Protein AF-A0A7X3I256-F1 (afdb_monomer_lite)

pLDDT: mean 89.3, std 14.02, range [34.69, 98.69]

Foldseek 3Di:
DPPCPPPPVVCPPPDPVVVVVVVVVVVVVVLLVVLLQLLQVLQVVPQEDPPDDDDPDHPVLADPVQSVVSSVVSCVLCVVCVVLLVQVCVQPHSNLSSNLLLCLQQVHPDHLCNPSDDNVSSVVSSVSSPVAFHWHWDADPVSGIHIDGD

Radius of gyration: 17.49 Å; chains: 1; bounding box: 36×52×36 Å

Secondary structure (DSSP, 8-state):
-------HHHHTTS-HHHHHHHHHHHHHHHHHHHHHHHHHHHHHHHSS-TTS------GGGB-HHHHHHHHHHHHHHHHHHHHHHHHHHHHH-HHHHHHHHHHHHTT-S-STTSSSS-HHHHHHHHHHHTTS--EEEEE-TTS-EEEEE-

Structure (mmCIF, N/CA/C/O backbone):
data_AF-A0A7X3I256-F1
#
_entry.id   AF-A0A7X3I256-F1
#
loop_
_atom_site.group_PDB
_atom_site.id
_atom_site.type_symbol
_atom_site.label_atom_id
_atom_site.label_alt_id
_atom_site.label_comp_id
_atom_site.label_asym_id
_atom_site.label_entity_id
_atom_site.label_seq_id
_atom_site.pdbx_PDB_ins_code
_atom_site.Cartn_x
_atom_site.Cartn_y
_atom_site.Cartn_z
_atom_site.occupancy
_atom_site.B_iso_or_equiv
_atom_site.auth_seq_id
_atom_site.auth_comp_id
_atom_site.auth_asym_id
_atom_site.auth_atom_id
_atom_site.pdbx_PDB_model_num
ATOM 1 N N . MET A 1 1 ? 6.240 17.164 -14.558 1.00 37.50 1 MET A N 1
ATOM 2 C CA . MET A 1 1 ? 5.029 17.899 -14.122 1.00 37.50 1 MET A CA 1
ATOM 3 C C . MET A 1 1 ? 5.393 18.795 -12.945 1.00 37.50 1 MET A C 1
ATOM 5 O O . MET A 1 1 ? 5.962 18.294 -11.990 1.00 37.50 1 MET A O 1
ATOM 9 N N . LYS A 1 2 ? 5.156 20.113 -13.011 1.00 34.69 2 LYS A N 1
ATOM 10 C CA . LYS A 1 2 ? 5.333 20.995 -11.843 1.00 34.69 2 LYS A CA 1
ATOM 11 C C . LYS A 1 2 ? 4.107 20.811 -10.953 1.00 34.69 2 LYS A C 1
ATOM 13 O O . LYS A 1 2 ? 3.018 21.193 -11.370 1.00 34.69 2 LYS A O 1
ATOM 18 N N . THR A 1 3 ? 4.260 20.210 -9.778 1.00 39.53 3 THR A N 1
ATOM 19 C CA . THR A 1 3 ? 3.217 20.232 -8.748 1.00 39.53 3 THR A CA 1
ATOM 20 C C . THR A 1 3 ? 2.897 21.693 -8.448 1.00 39.53 3 THR A C 1
ATOM 22 O O . THR A 1 3 ? 3.755 22.440 -7.976 1.00 39.53 3 THR A O 1
ATOM 25 N N . LEU A 1 4 ? 1.688 22.129 -8.796 1.00 39.94 4 LEU A N 1
ATOM 26 C CA . LEU A 1 4 ? 1.173 23.451 -8.455 1.00 39.94 4 LEU A CA 1
ATOM 27 C C . LEU A 1 4 ? 0.821 23.456 -6.966 1.00 39.94 4 LEU A C 1
ATOM 29 O O . LEU A 1 4 ? -0.344 23.446 -6.590 1.00 39.94 4 LEU A O 1
ATOM 33 N N . THR A 1 5 ? 1.826 23.445 -6.098 1.00 52.75 5 THR A N 1
ATOM 34 C CA . THR A 1 5 ? 1.622 23.781 -4.692 1.00 52.75 5 THR A CA 1
ATOM 35 C C . THR A 1 5 ? 1.464 25.293 -4.608 1.00 52.75 5 THR A C 1
ATOM 37 O O . THR A 1 5 ? 2.424 26.054 -4.724 1.00 52.75 5 THR A O 1
ATOM 40 N N . THR A 1 6 ? 0.218 25.750 -4.483 1.00 57.22 6 THR A N 1
ATOM 41 C CA . THR A 1 6 ? -0.102 27.164 -4.285 1.00 57.22 6 THR A CA 1
ATOM 42 C C . THR A 1 6 ? 0.544 27.636 -2.978 1.00 57.22 6 THR A C 1
ATOM 44 O O . THR A 1 6 ? 0.218 27.103 -1.917 1.00 57.22 6 THR A O 1
ATOM 47 N N . PRO A 1 7 ? 1.472 28.610 -3.001 1.00 57.38 7 PRO A N 1
ATOM 48 C CA . PRO A 1 7 ? 2.117 29.071 -1.780 1.00 57.38 7 PRO A CA 1
ATOM 49 C C . PRO A 1 7 ? 1.084 29.717 -0.850 1.00 57.38 7 PRO A C 1
ATOM 51 O O . PRO A 1 7 ? 0.208 30.459 -1.293 1.00 57.38 7 PRO A O 1
ATOM 54 N N . CYS A 1 8 ? 1.214 29.447 0.452 1.00 55.62 8 CYS A N 1
ATOM 55 C CA . CYS A 1 8 ? 0.255 29.810 1.505 1.00 55.62 8 CYS A CA 1
ATOM 56 C C . CYS A 1 8 ? -0.131 31.311 1.515 1.00 55.62 8 CYS A C 1
ATOM 58 O O . CYS A 1 8 ? -1.244 31.674 1.893 1.00 55.62 8 CYS A O 1
ATOM 60 N N . SER A 1 9 ? 0.737 32.195 1.003 1.00 59.41 9 SER A N 1
ATOM 61 C CA . SER A 1 9 ? 0.459 33.629 0.838 1.00 59.41 9 SER A CA 1
ATOM 62 C C . SER A 1 9 ? -0.671 33.938 -0.156 1.00 59.41 9 SER A C 1
ATOM 64 O O . SER A 1 9 ? -1.407 34.903 0.055 1.00 59.41 9 SER A O 1
ATOM 66 N N . MET A 1 10 ? -0.865 33.115 -1.193 1.00 61.38 10 MET A N 1
ATOM 67 C CA . MET A 1 10 ? -1.932 33.295 -2.189 1.00 61.38 10 MET A CA 1
ATOM 68 C C . MET A 1 10 ? -3.305 32.829 -1.689 1.00 61.38 10 MET A C 1
ATOM 70 O O . MET A 1 10 ? -4.326 33.260 -2.220 1.00 61.38 10 MET A O 1
ATOM 74 N N . LEU A 1 11 ? -3.344 31.986 -0.653 1.00 62.50 11 LEU A N 1
ATOM 75 C CA . LEU A 1 11 ? -4.593 31.463 -0.098 1.00 62.50 11 LEU A CA 1
ATOM 76 C C . LEU A 1 11 ? -5.308 32.494 0.781 1.00 62.50 11 LEU A C 1
ATOM 78 O O . LEU A 1 11 ? -6.522 32.416 0.931 1.00 62.50 11 LEU A O 1
ATOM 82 N N . SER A 1 12 ? -4.593 33.487 1.323 1.00 70.38 12 SER A N 1
ATOM 83 C CA . SER A 1 12 ? -5.132 34.493 2.257 1.00 70.38 12 SER A CA 1
ATOM 84 C C . SER A 1 12 ? -6.318 35.313 1.713 1.00 70.38 12 SER A C 1
ATOM 86 O O . SER A 1 12 ? -7.124 35.802 2.501 1.00 70.38 12 SER A O 1
ATOM 88 N N . GLY A 1 13 ? -6.457 35.425 0.384 1.00 79.38 13 GLY A N 1
ATOM 89 C CA . GLY A 1 13 ? -7.569 36.112 -0.288 1.00 79.38 13 GLY A CA 1
ATOM 90 C C . GLY A 1 13 ? -8.770 35.227 -0.644 1.00 79.38 13 GLY A C 1
ATOM 91 O O . GLY A 1 13 ? -9.755 35.733 -1.177 1.00 79.38 13 GLY A O 1
ATOM 92 N N . TRP A 1 14 ? -8.703 33.916 -0.402 1.00 79.31 14 TRP A N 1
ATOM 93 C CA . TRP A 1 14 ? -9.780 32.981 -0.732 1.00 79.31 14 TRP A CA 1
ATOM 94 C C . TRP A 1 14 ? -10.792 32.835 0.411 1.00 79.31 14 TRP A C 1
ATOM 96 O O . TRP A 1 14 ? -10.437 32.993 1.581 1.00 79.31 14 TRP A O 1
ATOM 106 N N . PRO A 1 15 ? -12.055 32.481 0.104 1.00 87.12 15 PRO A N 1
ATOM 107 C CA . PRO A 1 15 ? -13.023 32.094 1.121 1.00 87.12 15 PRO A CA 1
ATOM 108 C C . PRO A 1 15 ? -12.473 30.978 2.018 1.00 87.12 15 PRO A C 1
ATOM 110 O O . PRO A 1 15 ? -11.854 30.028 1.535 1.00 87.12 15 PRO A O 1
ATOM 113 N N . ARG A 1 16 ? -12.763 31.043 3.324 1.00 82.19 16 ARG A N 1
ATOM 114 C CA . ARG A 1 16 ? -12.303 30.047 4.310 1.00 82.19 16 ARG A CA 1
ATOM 115 C C . ARG A 1 16 ? -12.680 28.609 3.933 1.00 82.19 16 ARG A C 1
ATOM 117 O O . ARG A 1 16 ? -11.917 27.694 4.205 1.00 82.19 16 ARG A O 1
ATOM 124 N N . SER A 1 17 ? -13.823 28.406 3.277 1.00 78.31 17 SER A N 1
ATOM 125 C CA . SER A 1 17 ? -14.244 27.093 2.769 1.00 78.31 17 SER A CA 1
ATOM 126 C C . SER A 1 17 ? -13.280 26.518 1.727 1.00 78.31 17 SER A C 1
ATOM 128 O O . SER A 1 17 ? -12.991 25.328 1.769 1.00 78.31 17 SER A O 1
ATOM 130 N N . MET A 1 18 ? -12.733 27.352 0.838 1.00 76.06 18 MET A N 1
ATOM 131 C CA . MET A 1 18 ? -11.745 26.926 -0.157 1.00 76.06 18 MET A CA 1
ATOM 132 C C . MET A 1 18 ? -10.377 26.675 0.478 1.00 76.06 18 MET A C 1
ATOM 134 O O . MET A 1 18 ? -9.721 25.703 0.132 1.00 76.06 18 MET A O 1
ATOM 138 N N . GLN A 1 19 ? -9.967 27.495 1.451 1.00 78.50 19 GLN A N 1
ATOM 139 C CA . GLN A 1 19 ? -8.736 27.252 2.216 1.00 78.50 19 GLN A CA 1
ATOM 140 C C . GLN A 1 19 ? -8.799 25.909 2.963 1.00 78.50 19 GLN A C 1
ATOM 142 O O . GLN A 1 19 ? -7.859 25.117 2.910 1.00 78.50 19 GLN A O 1
ATOM 147 N N . LEU A 1 20 ? -9.928 25.624 3.621 1.00 75.69 20 LEU A N 1
ATOM 148 C CA . LEU A 1 20 ? -10.155 24.348 4.302 1.00 75.69 20 LEU A CA 1
ATOM 149 C C . LEU A 1 20 ? -10.148 23.172 3.320 1.00 75.69 20 LEU A C 1
ATOM 151 O O . LEU A 1 20 ? -9.515 22.165 3.617 1.00 75.69 20 LEU A O 1
ATOM 155 N N . ALA A 1 21 ? -10.774 23.317 2.147 1.00 75.50 21 ALA A N 1
ATOM 156 C CA . ALA A 1 21 ? -10.720 22.303 1.095 1.00 75.50 21 ALA A CA 1
ATOM 157 C C . ALA A 1 21 ? -9.275 22.036 0.644 1.00 75.50 21 ALA A C 1
ATOM 159 O O . ALA A 1 21 ? -8.846 20.890 0.680 1.00 75.50 21 ALA A O 1
ATOM 160 N N . THR A 1 22 ? -8.477 23.074 0.360 1.00 78.69 22 THR A N 1
ATOM 161 C CA . THR A 1 22 ? -7.062 22.897 -0.024 1.00 78.69 22 THR A CA 1
ATOM 162 C C . THR A 1 22 ? -6.215 22.259 1.079 1.00 78.69 22 THR A C 1
ATOM 164 O O . THR A 1 22 ? -5.321 21.469 0.795 1.00 78.69 22 THR A O 1
AT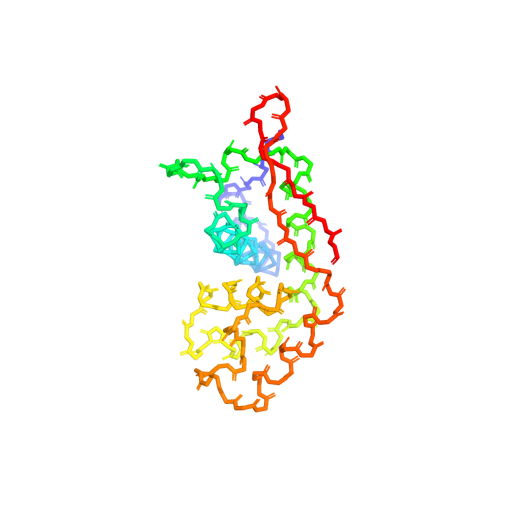OM 167 N N . SER A 1 23 ? -6.495 22.564 2.351 1.00 79.19 23 SER A N 1
ATOM 168 C CA . SER A 1 23 ? -5.793 21.947 3.481 1.00 79.19 23 SER A CA 1
ATOM 169 C C . SER A 1 23 ? -6.181 20.480 3.661 1.00 79.19 23 SER A C 1
ATOM 171 O O . SER A 1 23 ? -5.323 19.669 3.998 1.00 79.19 23 SER A O 1
ATOM 173 N N . ALA A 1 24 ? -7.454 20.138 3.451 1.00 81.00 24 ALA A N 1
ATOM 174 C CA . ALA A 1 24 ? -7.930 18.760 3.488 1.00 81.00 24 ALA A CA 1
ATOM 175 C C . ALA A 1 24 ? -7.365 17.952 2.311 1.00 81.00 24 ALA A C 1
ATOM 177 O O . ALA A 1 24 ? -6.897 16.836 2.507 1.00 81.00 24 ALA A O 1
ATOM 178 N N . GLU A 1 25 ? -7.329 18.540 1.113 1.00 85.06 25 GLU A N 1
ATOM 179 C CA . GLU A 1 25 ? -6.683 17.960 -0.068 1.00 85.06 25 GLU A CA 1
ATOM 180 C C . GLU A 1 25 ? -5.191 17.725 0.179 1.00 85.06 25 GLU A C 1
ATOM 182 O O . GLU A 1 25 ? -4.700 16.630 -0.080 1.00 85.06 25 GLU A O 1
ATOM 187 N N . ALA A 1 26 ? -4.474 18.702 0.743 1.00 84.44 26 ALA A N 1
ATOM 188 C CA . ALA A 1 26 ? -3.066 18.547 1.100 1.00 84.44 26 ALA A CA 1
ATOM 189 C C . ALA A 1 26 ? -2.857 17.447 2.153 1.00 84.44 26 ALA A C 1
ATOM 191 O O . ALA A 1 26 ? -1.955 16.628 2.005 1.00 84.44 26 ALA A O 1
ATOM 192 N N . GLY A 1 27 ? -3.708 17.389 3.183 1.00 88.06 27 GLY A N 1
ATOM 193 C CA . GLY A 1 27 ? -3.671 16.329 4.192 1.00 88.06 27 GLY A CA 1
ATOM 194 C C . GLY A 1 27 ? -3.897 14.940 3.591 1.00 88.06 27 GLY A C 1
ATOM 195 O O . GLY A 1 27 ? -3.143 14.014 3.882 1.00 88.06 27 GLY A O 1
ATOM 196 N N . LEU A 1 28 ? -4.873 14.812 2.689 1.00 87.00 28 LEU A N 1
ATOM 197 C CA . LEU A 1 28 ? -5.151 13.569 1.972 1.00 87.00 28 LEU A CA 1
ATOM 198 C C . LEU A 1 28 ? -3.993 13.173 1.048 1.00 87.00 28 LEU A C 1
ATOM 200 O O . LEU A 1 28 ? -3.638 12.000 0.994 1.00 87.00 28 LEU A O 1
ATOM 204 N N . MET A 1 29 ? -3.385 14.127 0.337 1.00 90.19 29 MET A N 1
ATOM 205 C CA . MET A 1 29 ? -2.223 13.843 -0.510 1.00 90.19 29 MET A CA 1
ATOM 206 C C . MET A 1 29 ? -1.030 13.356 0.316 1.00 90.19 29 MET A C 1
ATOM 208 O O . MET A 1 29 ? -0.381 12.398 -0.094 1.00 90.19 29 MET A O 1
ATOM 212 N N . THR A 1 30 ? -0.777 13.952 1.485 1.00 93.19 30 THR A N 1
ATOM 213 C CA . THR A 1 30 ? 0.268 13.481 2.407 1.00 93.19 30 THR A CA 1
ATOM 214 C C . THR A 1 30 ? -0.030 12.071 2.913 1.00 93.19 30 THR A C 1
ATOM 216 O O . THR A 1 30 ? 0.853 11.221 2.878 1.00 93.19 30 THR A O 1
ATOM 219 N N . LEU A 1 31 ? -1.272 11.789 3.324 1.00 94.06 31 LEU A N 1
ATOM 220 C CA . LEU A 1 31 ? -1.672 10.453 3.775 1.00 94.06 31 LEU A CA 1
ATOM 221 C C . LEU A 1 31 ? -1.477 9.401 2.678 1.00 94.06 31 LEU A C 1
ATOM 223 O O . LEU A 1 31 ? -0.922 8.338 2.936 1.00 94.06 31 LEU A O 1
ATOM 227 N N . ILE A 1 32 ? -1.901 9.704 1.449 1.00 95.75 32 ILE A N 1
ATOM 228 C CA . ILE A 1 32 ? -1.752 8.793 0.309 1.00 95.75 32 ILE A CA 1
ATOM 229 C C . ILE A 1 32 ? -0.272 8.563 -0.009 1.00 95.75 32 ILE A C 1
ATOM 231 O O . ILE A 1 32 ? 0.123 7.422 -0.229 1.00 95.75 32 ILE A O 1
ATOM 235 N N . ALA A 1 33 ? 0.550 9.616 -0.007 1.00 96.81 33 ALA A N 1
ATOM 236 C CA . ALA A 1 33 ? 1.981 9.500 -0.275 1.00 96.81 33 ALA A CA 1
ATOM 237 C C . ALA A 1 33 ? 2.698 8.632 0.772 1.00 96.81 33 ALA A C 1
ATOM 239 O O . ALA A 1 33 ? 3.481 7.758 0.406 1.00 96.81 33 ALA A O 1
ATOM 240 N N . GLU A 1 34 ? 2.396 8.819 2.059 1.00 98.00 34 GLU A N 1
ATOM 241 C CA . GLU A 1 34 ? 2.980 8.007 3.133 1.00 98.00 34 GLU A CA 1
ATOM 242 C C . GLU A 1 34 ? 2.506 6.551 3.075 1.00 98.00 34 GLU A C 1
ATOM 244 O O . GLU A 1 34 ? 3.315 5.635 3.225 1.00 98.00 34 GLU A O 1
ATOM 249 N N . PHE A 1 35 ? 1.223 6.318 2.784 1.00 98.50 35 PHE A N 1
ATOM 250 C CA . PHE A 1 35 ? 0.700 4.966 2.605 1.00 98.50 35 PHE A CA 1
ATOM 251 C C . PHE A 1 35 ? 1.394 4.250 1.438 1.00 98.50 35 PHE A C 1
ATOM 253 O O . PHE A 1 35 ? 1.855 3.124 1.603 1.00 98.50 35 PHE A O 1
ATOM 260 N N . ILE A 1 36 ? 1.536 4.914 0.282 1.00 98.44 36 ILE A N 1
ATOM 261 C CA . ILE A 1 36 ? 2.268 4.376 -0.877 1.00 98.44 36 ILE A CA 1
ATOM 262 C C . ILE A 1 36 ? 3.716 4.069 -0.496 1.00 98.44 36 ILE A C 1
ATOM 264 O O . ILE A 1 36 ? 4.208 2.990 -0.803 1.00 98.44 36 ILE A O 1
ATOM 268 N N . ARG A 1 37 ? 4.397 4.973 0.216 1.00 97.88 37 ARG A N 1
ATOM 269 C CA . ARG A 1 37 ? 5.792 4.775 0.631 1.00 97.88 37 ARG A CA 1
ATOM 270 C C . ARG A 1 37 ? 5.966 3.511 1.478 1.00 97.88 37 ARG A C 1
ATOM 272 O O . ARG A 1 37 ? 6.890 2.736 1.234 1.00 97.88 37 ARG A O 1
ATOM 279 N N . HIS A 1 38 ? 5.093 3.298 2.458 1.00 98.19 38 HIS A N 1
ATOM 280 C CA . HIS A 1 38 ? 5.138 2.118 3.322 1.00 98.19 38 HIS A CA 1
ATOM 281 C C . HIS A 1 38 ? 4.727 0.839 2.591 1.00 98.19 38 HIS A C 1
ATOM 283 O O . HIS A 1 38 ? 5.416 -0.173 2.698 1.00 98.19 38 HIS A O 1
ATOM 289 N N . TYR A 1 39 ? 3.678 0.895 1.771 1.00 98.50 39 TYR A N 1
ATOM 290 C CA . TYR A 1 39 ? 3.297 -0.215 0.902 1.00 98.50 39 TYR A CA 1
ATOM 291 C C . TYR A 1 39 ? 4.458 -0.644 -0.007 1.00 98.50 39 TYR A C 1
ATOM 293 O O . TYR A 1 39 ? 4.804 -1.822 -0.060 1.00 98.50 39 TYR A O 1
ATOM 301 N N . THR A 1 40 ? 5.103 0.312 -0.684 1.00 97.88 40 THR A N 1
ATOM 302 C CA . THR A 1 40 ? 6.245 0.054 -1.569 1.00 97.88 40 THR A CA 1
ATOM 303 C C . THR A 1 40 ? 7.422 -0.526 -0.796 1.00 97.88 40 THR A C 1
ATOM 305 O O . THR A 1 40 ? 8.075 -1.441 -1.286 1.00 97.88 40 THR A O 1
ATOM 308 N N . SER A 1 41 ? 7.673 -0.061 0.431 1.00 96.00 41 SER A N 1
ATOM 309 C CA . SER A 1 41 ? 8.695 -0.657 1.297 1.00 96.00 41 SER A CA 1
ATOM 310 C C . SER A 1 41 ? 8.413 -2.134 1.581 1.00 96.00 41 SER A C 1
ATOM 312 O O . SER A 1 41 ? 9.336 -2.944 1.524 1.00 96.00 41 SER A O 1
ATOM 314 N N . ALA A 1 42 ? 7.161 -2.501 1.868 1.00 96.38 42 ALA A N 1
ATOM 315 C CA . ALA A 1 42 ? 6.776 -3.893 2.091 1.00 96.38 42 ALA A CA 1
ATOM 316 C C . ALA A 1 42 ? 6.894 -4.725 0.804 1.00 96.38 42 ALA A C 1
ATOM 318 O O . ALA A 1 42 ? 7.501 -5.793 0.825 1.00 96.38 42 ALA A O 1
ATOM 319 N N . LEU A 1 43 ? 6.405 -4.205 -0.326 1.00 96.25 43 LEU A N 1
ATOM 320 C CA . LEU A 1 43 ? 6.534 -4.831 -1.643 1.00 96.25 43 LEU A CA 1
ATOM 321 C C . LEU A 1 43 ? 7.995 -5.118 -1.995 1.00 96.25 43 LEU A C 1
ATOM 323 O O . LEU A 1 43 ? 8.338 -6.238 -2.359 1.00 96.25 43 LEU A O 1
ATOM 327 N N . LEU A 1 44 ? 8.864 -4.117 -1.866 1.00 94.25 44 LEU A N 1
ATOM 328 C CA . LEU A 1 44 ? 10.280 -4.277 -2.159 1.00 94.25 44 LEU A CA 1
ATOM 329 C C . LEU A 1 44 ? 10.950 -5.205 -1.157 1.00 94.25 44 LEU A C 1
ATOM 331 O O . LEU A 1 44 ? 11.926 -5.838 -1.511 1.00 94.25 44 LEU A O 1
ATOM 335 N N . TYR A 1 45 ? 10.484 -5.326 0.083 1.00 92.56 45 TYR A N 1
ATOM 336 C CA . TYR A 1 45 ? 11.086 -6.260 1.033 1.00 92.56 45 TYR A CA 1
ATOM 337 C C . TYR A 1 45 ? 10.654 -7.714 0.788 1.00 92.56 45 TYR A C 1
ATOM 339 O O . TYR A 1 45 ? 11.498 -8.603 0.767 1.00 92.56 45 TYR A O 1
ATOM 347 N N . PHE A 1 46 ? 9.361 -7.952 0.577 1.00 92.56 46 PHE A N 1
ATOM 348 C CA . PHE A 1 46 ? 8.761 -9.291 0.585 1.00 92.56 46 PHE A CA 1
ATOM 349 C C . PHE A 1 46 ? 8.392 -9.840 -0.798 1.00 92.56 46 PHE A C 1
ATOM 351 O O . PHE A 1 46 ? 8.160 -11.037 -0.926 1.00 92.56 46 PHE A O 1
ATOM 358 N N . GLY A 1 47 ? 8.262 -8.985 -1.813 1.00 91.44 47 GLY A N 1
ATOM 359 C CA . GLY A 1 47 ? 7.729 -9.343 -3.132 1.00 91.44 47 GLY A CA 1
ATOM 360 C C . GLY A 1 47 ? 8.771 -9.750 -4.166 1.00 91.44 47 GLY A C 1
ATOM 361 O O . GLY A 1 47 ? 8.411 -9.919 -5.328 1.00 91.44 47 GLY A O 1
ATOM 362 N N . ARG A 1 48 ? 10.042 -9.854 -3.774 1.00 85.69 48 ARG A N 1
ATOM 363 C CA . ARG A 1 48 ? 11.147 -10.283 -4.640 1.00 85.69 48 ARG A CA 1
ATOM 364 C C . ARG A 1 48 ? 11.218 -11.803 -4.739 1.00 85.69 48 ARG A C 1
ATOM 366 O O . ARG A 1 48 ? 10.722 -12.502 -3.855 1.00 85.69 48 ARG A O 1
ATOM 373 N N . ASP A 1 49 ? 11.897 -12.298 -5.771 1.00 75.75 49 ASP A N 1
ATOM 374 C CA . ASP A 1 49 ? 12.432 -13.655 -5.704 1.00 75.75 49 ASP A CA 1
ATOM 375 C C . ASP A 1 49 ? 13.643 -13.719 -4.752 1.00 75.75 49 ASP A C 1
ATOM 377 O O . ASP A 1 49 ? 14.244 -12.702 -4.400 1.00 75.75 49 ASP A O 1
ATOM 381 N N . GLU A 1 50 ? 13.962 -14.921 -4.275 1.00 67.69 50 GLU A N 1
ATOM 382 C CA . GLU A 1 50 ? 15.067 -15.148 -3.335 1.00 67.69 50 GLU A CA 1
ATOM 383 C C . GLU A 1 50 ? 16.455 -15.172 -4.013 1.00 67.69 50 GLU A C 1
ATOM 385 O O . GLU A 1 50 ? 17.466 -15.274 -3.317 1.00 67.69 50 GLU A O 1
ATOM 390 N N . GLU A 1 51 ? 16.524 -15.116 -5.348 1.00 65.88 51 GLU A N 1
ATOM 391 C CA . GLU A 1 51 ? 17.764 -15.205 -6.131 1.00 65.88 51 GLU A CA 1
ATOM 392 C C . GLU A 1 51 ? 18.429 -13.834 -6.358 1.00 65.88 51 GLU A C 1
ATOM 394 O O . GLU A 1 51 ? 19.624 -13.777 -6.665 1.00 65.88 51 GLU A O 1
ATOM 399 N N . ASP A 1 52 ? 17.706 -12.732 -6.141 1.00 62.56 52 ASP A N 1
ATOM 400 C CA . ASP A 1 52 ? 18.269 -11.382 -6.130 1.00 62.56 52 ASP A CA 1
ATOM 401 C C . ASP A 1 52 ? 19.218 -11.177 -4.922 1.00 62.56 52 ASP A C 1
ATOM 403 O O . ASP A 1 52 ? 18.817 -11.231 -3.755 1.00 62.56 52 ASP A O 1
ATOM 407 N N . GLU A 1 53 ? 20.501 -10.888 -5.194 1.00 58.44 53 GLU A N 1
ATOM 408 C CA . GLU A 1 53 ? 21.479 -10.461 -4.177 1.00 58.44 53 GLU A CA 1
ATOM 409 C C . GLU A 1 53 ? 20.940 -9.290 -3.324 1.00 58.44 53 GLU A C 1
ATOM 411 O O . GLU A 1 53 ? 20.103 -8.515 -3.801 1.00 58.44 53 GLU A O 1
ATOM 416 N N . PRO A 1 54 ? 21.419 -9.099 -2.072 1.00 61.06 54 PRO A N 1
ATOM 417 C CA . PRO A 1 54 ? 20.883 -8.088 -1.164 1.00 61.06 54 PRO A CA 1
ATOM 418 C C . PRO A 1 54 ? 21.253 -6.668 -1.618 1.00 61.06 54 PRO A C 1
ATOM 420 O O . PRO A 1 54 ? 22.159 -6.030 -1.085 1.00 61.06 54 PRO A O 1
ATOM 423 N N . ALA A 1 55 ? 20.521 -6.158 -2.603 1.00 68.19 55 ALA A N 1
ATOM 424 C CA . ALA A 1 55 ? 20.461 -4.750 -2.930 1.00 68.19 55 ALA A CA 1
ATOM 425 C C . ALA A 1 55 ? 19.480 -4.058 -1.971 1.00 68.19 55 ALA A C 1
ATOM 427 O O . ALA A 1 55 ? 18.350 -4.521 -1.754 1.00 68.19 55 ALA A O 1
ATOM 428 N N . GLU A 1 56 ? 19.912 -2.931 -1.405 1.00 81.25 56 GLU A N 1
ATOM 429 C CA . GLU A 1 56 ? 19.018 -1.975 -0.754 1.00 81.25 56 GLU A CA 1
ATOM 430 C C . GLU A 1 56 ? 18.175 -1.290 -1.839 1.00 81.25 56 GLU A C 1
ATOM 432 O O . GLU A 1 56 ? 18.582 -0.288 -2.420 1.00 81.25 56 GLU A O 1
ATOM 437 N N . LEU A 1 57 ? 17.020 -1.882 -2.150 1.00 87.88 57 LEU A N 1
ATOM 438 C CA . LEU A 1 57 ? 16.077 -1.347 -3.129 1.00 87.88 57 LEU A CA 1
ATOM 439 C C . LEU A 1 57 ? 15.195 -0.274 -2.503 1.00 87.88 57 LEU A C 1
ATOM 441 O O . LEU A 1 57 ? 14.815 -0.352 -1.332 1.00 87.88 57 LEU A O 1
ATOM 445 N N . ASN A 1 58 ? 14.822 0.703 -3.313 1.00 91.25 58 ASN A N 1
ATOM 446 C CA . ASN A 1 58 ? 13.912 1.770 -2.944 1.00 91.25 58 ASN A CA 1
ATOM 447 C C . ASN A 1 58 ? 12.975 2.115 -4.116 1.00 91.25 58 ASN A C 1
ATOM 449 O O . ASN A 1 58 ? 12.991 1.478 -5.166 1.00 91.25 58 ASN A O 1
ATOM 453 N N . ALA A 1 59 ? 12.103 3.103 -3.914 1.00 92.56 59 ALA A N 1
ATOM 454 C CA . ALA A 1 59 ? 11.093 3.463 -4.905 1.00 92.56 59 ALA A CA 1
ATOM 455 C C . ALA A 1 59 ? 11.685 3.963 -6.238 1.00 92.56 59 ALA A C 1
ATOM 457 O O . ALA A 1 59 ? 11.028 3.813 -7.263 1.00 92.56 59 ALA A O 1
ATOM 458 N N . ASP A 1 60 ? 12.907 4.507 -6.244 1.00 94.31 60 ASP A N 1
ATOM 459 C CA . ASP A 1 60 ? 13.567 4.994 -7.463 1.00 94.31 60 ASP A CA 1
ATOM 460 C C . ASP A 1 60 ? 14.039 3.847 -8.375 1.00 94.31 60 ASP A C 1
ATOM 462 O O . ASP A 1 60 ? 14.344 4.078 -9.544 1.00 94.31 60 ASP A O 1
ATOM 466 N N . ASP A 1 61 ? 14.071 2.609 -7.868 1.00 94.62 61 ASP A N 1
ATOM 467 C CA . ASP A 1 61 ? 14.389 1.419 -8.661 1.00 94.62 61 ASP A CA 1
ATOM 468 C C . ASP A 1 61 ? 13.177 0.895 -9.453 1.00 94.62 61 ASP A C 1
ATOM 470 O O . ASP A 1 61 ? 13.336 0.033 -10.317 1.00 94.62 61 ASP A O 1
ATOM 474 N N . LEU A 1 62 ? 11.961 1.381 -9.171 1.00 95.88 62 LEU A N 1
ATOM 475 C CA . LEU A 1 62 ? 10.738 0.973 -9.867 1.00 95.88 62 LEU A CA 1
ATOM 476 C C . LEU A 1 62 ? 10.557 1.725 -11.187 1.00 95.88 62 LEU A C 1
ATOM 478 O O . LEU A 1 62 ? 10.801 2.926 -11.296 1.00 95.88 62 LEU A O 1
ATOM 482 N N . SER A 1 63 ? 10.038 1.017 -12.188 1.00 97.75 63 SER A N 1
ATOM 483 C CA . SER A 1 63 ? 9.560 1.639 -13.424 1.00 97.75 63 SER A CA 1
ATOM 484 C C . SER A 1 63 ? 8.387 2.591 -13.164 1.00 97.75 63 SER A C 1
ATOM 486 O O . SER A 1 63 ? 7.575 2.387 -12.256 1.00 97.75 63 SER A O 1
ATOM 488 N N . GLU A 1 64 ? 8.266 3.622 -14.006 1.00 97.62 64 GLU A N 1
ATOM 489 C CA . GLU A 1 64 ? 7.178 4.608 -13.922 1.00 97.62 64 GLU A CA 1
ATOM 490 C C . GLU A 1 64 ? 5.797 3.936 -14.002 1.00 97.62 64 GLU A C 1
ATOM 492 O O . GLU A 1 64 ? 4.923 4.231 -13.187 1.00 97.62 64 GLU A O 1
ATOM 497 N N . ASP A 1 65 ? 5.629 2.969 -14.909 1.00 97.31 65 ASP A N 1
ATOM 498 C CA . ASP A 1 65 ? 4.384 2.206 -15.051 1.00 97.31 65 ASP A CA 1
ATOM 499 C C . ASP A 1 65 ? 4.035 1.437 -13.766 1.00 97.31 65 ASP A C 1
ATOM 501 O O . ASP A 1 65 ? 2.886 1.457 -13.321 1.00 97.31 65 ASP A O 1
ATOM 505 N N . SER A 1 66 ? 5.027 0.834 -13.103 1.00 97.88 66 SER A N 1
ATOM 506 C CA . SER A 1 66 ? 4.804 0.121 -11.837 1.00 97.88 66 SER A CA 1
ATOM 507 C C . SER A 1 66 ? 4.417 1.069 -10.707 1.00 97.88 66 SER A C 1
ATOM 509 O O . SER A 1 66 ? 3.531 0.757 -9.912 1.00 97.88 66 SER A O 1
ATOM 511 N N . MET A 1 67 ? 5.026 2.255 -10.648 1.00 97.88 67 MET A N 1
ATOM 512 C CA . MET A 1 67 ? 4.633 3.283 -9.682 1.00 97.88 67 MET A CA 1
ATOM 513 C C . MET A 1 67 ? 3.198 3.771 -9.913 1.00 97.88 67 MET A C 1
ATOM 515 O O . MET A 1 67 ? 2.466 3.970 -8.941 1.00 97.88 67 MET A O 1
ATOM 519 N N . ILE A 1 68 ? 2.760 3.897 -11.171 1.00 97.75 68 ILE A N 1
ATOM 520 C CA . ILE A 1 68 ? 1.369 4.229 -11.518 1.00 97.75 68 ILE A CA 1
ATOM 521 C C . ILE A 1 68 ? 0.405 3.136 -11.034 1.00 97.75 68 ILE A C 1
ATOM 523 O O . ILE A 1 68 ? -0.657 3.449 -10.486 1.00 97.75 68 ILE A O 1
ATOM 527 N N . GLU A 1 69 ? 0.754 1.859 -11.201 1.00 97.56 69 GLU A N 1
ATOM 528 C CA . GLU A 1 69 ? -0.069 0.743 -10.722 1.00 97.56 69 GLU A CA 1
ATOM 529 C C . GLU A 1 69 ? -0.165 0.694 -9.194 1.00 97.56 69 GLU A C 1
ATOM 531 O O . GLU A 1 69 ? -1.268 0.570 -8.651 1.00 97.56 69 GLU A O 1
ATOM 536 N N . ILE A 1 70 ? 0.962 0.861 -8.497 1.00 97.94 70 ILE A N 1
ATOM 537 C CA . ILE A 1 70 ? 1.009 0.931 -7.031 1.00 97.94 70 ILE A CA 1
ATOM 538 C C . ILE A 1 70 ? 0.143 2.089 -6.527 1.00 97.94 70 ILE A C 1
ATOM 540 O O . ILE A 1 70 ? -0.683 1.905 -5.628 1.00 97.94 70 ILE A O 1
ATOM 544 N N . GLU A 1 71 ? 0.299 3.279 -7.115 1.00 97.88 71 GLU A N 1
ATOM 545 C CA . GLU A 1 71 ? -0.474 4.462 -6.744 1.00 97.88 71 GLU A CA 1
ATOM 546 C C . GLU A 1 71 ? -1.974 4.230 -6.949 1.00 97.88 71 GLU A C 1
ATOM 548 O O . GLU A 1 71 ? -2.778 4.547 -6.066 1.00 97.88 71 GLU A O 1
ATOM 553 N N . ARG A 1 72 ? -2.365 3.649 -8.088 1.00 97.81 72 ARG A N 1
ATOM 554 C CA . ARG A 1 72 ? -3.762 3.327 -8.393 1.00 97.81 72 ARG A CA 1
ATOM 555 C C . ARG A 1 72 ? -4.359 2.404 -7.335 1.00 97.81 72 ARG A C 1
ATOM 557 O O . ARG A 1 72 ? -5.421 2.718 -6.794 1.00 97.81 72 ARG A O 1
ATOM 564 N N . ASP A 1 73 ? -3.696 1.292 -7.036 1.00 98.38 73 ASP A N 1
ATOM 565 C CA . ASP A 1 73 ? -4.205 0.294 -6.096 1.00 98.38 73 ASP A CA 1
ATOM 566 C C . ASP A 1 73 ? -4.294 0.862 -4.670 1.00 98.38 73 ASP A C 1
ATOM 568 O O . ASP A 1 73 ? -5.332 0.727 -4.019 1.00 98.38 73 ASP A O 1
ATOM 572 N N . CYS A 1 74 ? -3.264 1.585 -4.213 1.00 98.44 74 CYS A N 1
ATOM 573 C CA . CYS A 1 74 ? -3.269 2.230 -2.898 1.00 98.44 74 CYS A CA 1
ATOM 574 C C . CYS A 1 74 ? -4.390 3.269 -2.779 1.00 98.44 74 CYS A C 1
ATOM 576 O O . CYS A 1 74 ? -5.128 3.283 -1.793 1.00 98.44 74 CYS A O 1
ATOM 578 N N . ARG A 1 75 ? -4.573 4.125 -3.794 1.00 98.19 75 ARG A N 1
ATOM 579 C CA . ARG A 1 75 ? -5.655 5.124 -3.803 1.00 98.19 75 ARG A CA 1
ATOM 580 C C . ARG A 1 75 ? -7.033 4.476 -3.776 1.00 98.19 75 ARG A C 1
ATOM 582 O O . ARG A 1 75 ? -7.909 4.963 -3.062 1.00 98.19 75 ARG A O 1
ATOM 589 N N . LEU A 1 76 ? -7.232 3.402 -4.542 1.00 98.31 76 LEU A N 1
ATOM 590 C CA . LEU A 1 76 ? -8.488 2.654 -4.541 1.00 98.31 76 LEU A CA 1
ATOM 591 C C . LEU A 1 76 ? -8.762 2.046 -3.165 1.00 98.31 76 LEU A C 1
ATOM 593 O O . LEU A 1 76 ? -9.863 2.221 -2.644 1.00 98.31 76 LEU A O 1
ATOM 597 N N . PHE A 1 77 ? -7.765 1.404 -2.553 1.00 98.50 77 PHE A N 1
ATOM 598 C CA . PHE A 1 77 ? -7.907 0.804 -1.231 1.00 98.50 77 PHE A CA 1
ATOM 599 C C . PHE A 1 77 ? -8.246 1.848 -0.160 1.00 98.50 77 PHE A C 1
ATOM 601 O O . PHE A 1 77 ? -9.242 1.688 0.547 1.00 98.50 77 PHE A O 1
ATOM 608 N N . ILE A 1 78 ? -7.492 2.952 -0.097 1.00 98.12 78 ILE A N 1
ATOM 609 C CA . ILE A 1 78 ? -7.747 4.060 0.838 1.00 98.12 78 ILE A CA 1
ATOM 610 C C . ILE A 1 78 ? -9.146 4.640 0.607 1.00 98.12 78 ILE A C 1
ATOM 612 O O . ILE A 1 78 ? -9.914 4.802 1.552 1.00 98.12 78 ILE A O 1
ATOM 616 N N . GLY A 1 79 ? -9.510 4.931 -0.645 1.00 96.88 79 GLY A N 1
ATOM 617 C CA . GLY A 1 79 ? -10.789 5.560 -0.975 1.00 96.88 79 GLY A CA 1
ATOM 618 C C . GLY A 1 79 ? -12.007 4.689 -0.658 1.00 96.88 79 GLY A C 1
ATOM 619 O O . GLY A 1 79 ? -13.030 5.205 -0.213 1.00 96.88 79 GLY A O 1
ATOM 620 N N . GLN A 1 80 ? -11.905 3.374 -0.855 1.00 97.88 80 GLN A N 1
ATOM 621 C CA . GLN A 1 80 ? -12.999 2.433 -0.594 1.00 97.88 80 GLN A CA 1
ATOM 622 C C . GLN A 1 80 ? -13.133 2.064 0.887 1.00 97.88 80 GLN A C 1
ATOM 624 O O . GLN A 1 80 ? -14.221 1.685 1.318 1.00 97.88 80 GLN A O 1
ATOM 629 N N . ASN A 1 81 ? -12.053 2.189 1.665 1.00 98.06 81 ASN A N 1
ATOM 630 C CA . ASN A 1 81 ? -11.979 1.670 3.032 1.00 98.06 81 ASN A CA 1
ATOM 631 C C . ASN A 1 81 ? -11.629 2.739 4.077 1.00 98.06 81 ASN A C 1
ATOM 633 O O . ASN A 1 81 ? -11.327 2.385 5.211 1.00 98.06 81 ASN A O 1
ATOM 637 N N . ALA A 1 82 ? -11.696 4.030 3.734 1.00 96.38 82 ALA A N 1
ATOM 638 C CA . ALA A 1 82 ? -11.207 5.134 4.567 1.00 96.38 82 ALA A CA 1
ATOM 639 C C . ALA A 1 82 ? -11.625 5.039 6.046 1.00 96.38 82 ALA A C 1
ATOM 641 O O . ALA A 1 82 ? -10.773 5.120 6.921 1.00 96.38 82 ALA A O 1
ATOM 642 N N . ALA A 1 83 ? -12.909 4.793 6.330 1.00 96.62 83 ALA A N 1
ATOM 643 C CA . ALA A 1 83 ? -13.430 4.765 7.700 1.00 96.62 83 ALA A CA 1
ATOM 644 C C . ALA A 1 83 ? -12.932 3.577 8.548 1.00 96.62 83 ALA A C 1
ATOM 646 O O . ALA A 1 83 ? -12.824 3.691 9.767 1.00 96.62 83 ALA A O 1
ATOM 647 N N . ILE A 1 84 ? -12.667 2.421 7.932 1.00 97.75 84 ILE A N 1
ATOM 648 C CA . ILE A 1 84 ? -12.115 1.255 8.646 1.00 97.75 84 ILE A CA 1
ATOM 649 C C . ILE A 1 84 ? -10.587 1.310 8.680 1.00 97.75 84 ILE A C 1
ATOM 651 O O . ILE A 1 84 ? -9.978 0.922 9.670 1.00 97.75 84 ILE A O 1
ATOM 655 N N . LEU A 1 85 ? -9.963 1.864 7.640 1.00 98.00 85 LEU A N 1
ATOM 656 C CA . LEU A 1 85 ? -8.527 2.089 7.609 1.00 98.00 85 LEU A CA 1
ATOM 657 C C . LEU A 1 85 ? -8.112 3.105 8.678 1.00 98.00 85 LEU A C 1
ATOM 659 O O . LEU A 1 85 ? -7.142 2.861 9.381 1.00 98.00 85 LEU A O 1
ATOM 663 N N . GLU A 1 86 ? -8.872 4.188 8.860 1.00 97.69 86 GLU A N 1
ATOM 664 C CA . GLU A 1 86 ? -8.644 5.182 9.918 1.00 97.69 86 GLU A CA 1
ATOM 665 C C . GLU A 1 86 ? -8.601 4.533 11.309 1.00 97.69 86 GLU A C 1
ATOM 667 O O . GLU A 1 86 ? -7.661 4.769 12.061 1.00 97.69 86 GLU A O 1
ATOM 672 N N . GLN A 1 87 ? -9.531 3.622 11.613 1.00 98.12 87 GLN A N 1
ATOM 673 C CA . GLN A 1 87 ? -9.529 2.883 12.882 1.00 98.12 87 GLN A CA 1
ATOM 674 C C . GLN A 1 87 ? -8.282 2.008 13.056 1.00 98.12 87 GLN A C 1
ATOM 676 O O . GLN A 1 87 ? -7.760 1.905 14.161 1.00 98.12 87 GLN A O 1
ATOM 681 N N . ALA A 1 88 ? -7.787 1.373 11.990 1.00 97.88 88 ALA A N 1
ATOM 682 C CA . ALA A 1 88 ? -6.552 0.595 12.073 1.00 97.88 88 ALA A CA 1
ATOM 683 C C . ALA A 1 88 ? -5.339 1.507 12.302 1.00 97.88 88 ALA A C 1
ATOM 685 O O . ALA A 1 88 ? -4.511 1.234 13.169 1.00 97.88 88 ALA A O 1
ATOM 686 N N . VAL A 1 89 ? -5.276 2.636 11.591 1.00 97.75 89 VAL A N 1
ATOM 687 C CA . VAL A 1 89 ? -4.228 3.652 11.763 1.00 97.75 89 VAL A CA 1
ATOM 688 C C . VAL A 1 89 ? -4.202 4.198 13.194 1.00 97.75 89 VAL A C 1
ATOM 690 O O . VAL A 1 89 ? -3.121 4.407 13.737 1.00 97.75 89 VAL A O 1
ATOM 693 N N . GLU A 1 90 ? -5.355 4.385 13.838 1.00 97.50 90 GLU A N 1
ATOM 694 C CA . GLU A 1 90 ? -5.430 4.790 15.250 1.00 97.50 90 GLU A CA 1
ATOM 695 C C . GLU A 1 90 ? -4.857 3.743 16.218 1.00 97.50 90 GLU A C 1
ATOM 697 O O . GLU A 1 90 ? -4.353 4.110 17.281 1.00 97.50 90 GLU A O 1
ATOM 702 N N . VAL A 1 91 ? -4.923 2.453 15.870 1.00 97.12 91 VAL A N 1
ATOM 703 C CA . VAL A 1 91 ? -4.429 1.358 16.718 1.00 97.12 91 VAL A CA 1
ATOM 704 C C . VAL A 1 91 ? -2.908 1.224 16.635 1.00 97.12 91 VAL A C 1
ATOM 706 O O . VAL A 1 91 ? -2.259 1.148 17.679 1.00 97.12 91 VAL A O 1
ATOM 709 N N . TYR A 1 92 ? -2.337 1.201 15.427 1.00 96.44 92 TYR A N 1
ATOM 710 C CA . TYR A 1 92 ? -0.911 0.874 15.233 1.00 96.44 92 TYR A CA 1
ATOM 711 C C . TYR A 1 92 ? -0.142 1.762 14.239 1.00 96.44 92 TYR A C 1
ATOM 713 O O . TYR A 1 92 ? 1.024 1.501 13.967 1.00 96.44 92 TYR A O 1
ATOM 721 N N . GLY A 1 93 ? -0.755 2.824 13.712 1.00 97.56 93 GLY A N 1
ATOM 722 C CA . GLY A 1 93 ? -0.118 3.718 12.745 1.00 97.56 93 GLY A CA 1
ATOM 723 C C . GLY A 1 93 ? -0.353 3.370 11.271 1.00 97.56 93 GLY A C 1
ATOM 724 O O . GLY A 1 93 ? -0.855 2.309 10.898 1.00 97.56 93 GLY A O 1
ATOM 725 N N . LEU A 1 94 ? -0.024 4.340 10.411 1.00 97.50 94 LEU A N 1
ATOM 726 C CA . LEU A 1 94 ? -0.217 4.271 8.957 1.00 97.50 94 LEU A CA 1
ATOM 727 C C . LEU A 1 94 ? 0.765 3.312 8.282 1.00 97.50 94 LEU A C 1
ATOM 729 O O . LEU A 1 94 ? 0.432 2.699 7.272 1.00 97.50 94 LEU A O 1
ATOM 733 N N . ASP A 1 95 ? 1.959 3.190 8.847 1.00 97.81 95 ASP A N 1
ATOM 734 C CA . ASP A 1 95 ? 3.025 2.324 8.371 1.00 97.81 95 ASP A CA 1
ATOM 735 C C . ASP A 1 95 ? 2.635 0.848 8.453 1.00 97.81 95 ASP A C 1
ATOM 737 O O . ASP A 1 95 ? 2.625 0.166 7.426 1.00 97.81 95 ASP A O 1
ATOM 741 N N . ALA A 1 96 ? 2.208 0.395 9.635 1.00 98.00 96 ALA A N 1
ATOM 742 C CA . ALA A 1 96 ? 1.682 -0.949 9.842 1.00 98.00 96 ALA A CA 1
ATOM 743 C C . ALA A 1 96 ? 0.448 -1.197 8.964 1.00 98.00 96 ALA A C 1
ATOM 745 O O . ALA A 1 96 ? 0.381 -2.200 8.258 1.00 98.00 96 ALA A O 1
ATOM 746 N N . ALA A 1 97 ? -0.474 -0.227 8.890 1.00 98.38 97 ALA A N 1
ATOM 747 C CA . ALA A 1 97 ? -1.658 -0.343 8.043 1.00 98.38 97 ALA A CA 1
ATOM 748 C C . ALA A 1 97 ? -1.328 -0.563 6.557 1.00 98.38 97 ALA A C 1
ATOM 750 O O . ALA A 1 97 ? -2.018 -1.327 5.882 1.00 98.38 97 ALA A O 1
ATOM 751 N N . ALA A 1 98 ? -0.312 0.120 6.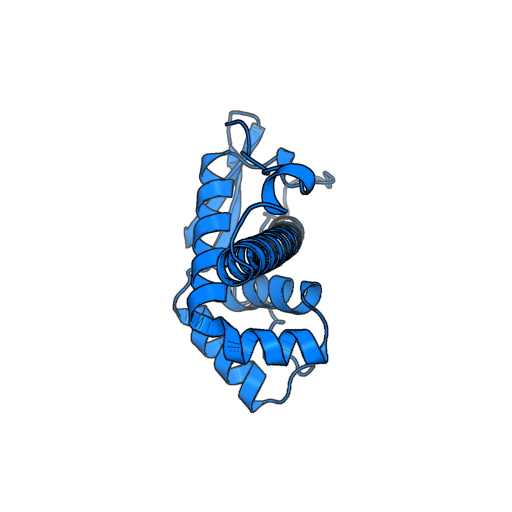029 1.00 98.50 98 ALA A N 1
ATOM 752 C CA . ALA A 1 98 ? 0.104 -0.009 4.636 1.00 98.50 98 ALA A CA 1
ATOM 753 C C . ALA A 1 98 ? 0.887 -1.303 4.371 1.00 98.50 98 ALA A C 1
ATOM 755 O O . ALA A 1 98 ? 0.705 -1.922 3.320 1.00 98.50 98 ALA A O 1
ATOM 756 N N . HIS A 1 99 ? 1.723 -1.734 5.321 1.00 98.00 99 HIS A N 1
ATOM 757 C CA . HIS A 1 99 ? 2.409 -3.026 5.251 1.00 98.00 99 HIS A CA 1
ATOM 758 C C . HIS A 1 99 ? 1.401 -4.174 5.231 1.00 98.00 99 HIS A C 1
ATOM 760 O O . HIS A 1 99 ? 1.465 -5.032 4.350 1.00 98.00 99 HIS A O 1
ATOM 766 N N . ASP A 1 100 ? 0.421 -4.140 6.130 1.00 98.50 100 ASP A N 1
ATOM 767 C CA . ASP A 1 100 ? -0.616 -5.158 6.200 1.00 98.50 100 ASP A CA 1
ATOM 768 C C . ASP A 1 100 ? -1.447 -5.217 4.928 1.00 98.50 100 ASP A C 1
ATOM 770 O O . ASP A 1 100 ? -1.807 -6.315 4.512 1.00 98.50 100 ASP A O 1
ATOM 774 N N . PHE A 1 101 ? -1.703 -4.093 4.249 1.00 98.69 101 PHE A N 1
ATOM 775 C CA . PHE A 1 101 ? -2.376 -4.132 2.948 1.00 98.69 101 PHE A CA 1
ATOM 776 C C . PHE A 1 101 ? -1.611 -5.010 1.953 1.00 98.69 101 PHE A C 1
ATOM 778 O O . PHE A 1 101 ? -2.202 -5.906 1.346 1.00 98.69 101 PHE A O 1
ATOM 785 N N . TYR A 1 102 ? -0.299 -4.791 1.824 1.00 98.44 102 TYR A N 1
ATOM 786 C CA . TYR A 1 102 ? 0.562 -5.594 0.959 1.00 98.44 102 TYR A CA 1
ATOM 787 C C . TYR A 1 102 ? 0.601 -7.070 1.396 1.00 98.44 102 TYR A C 1
ATOM 789 O O . TYR A 1 102 ? 0.353 -7.970 0.591 1.00 98.44 102 TYR A O 1
ATOM 797 N N . LEU A 1 103 ? 0.866 -7.333 2.678 1.00 97.88 103 LEU A N 1
ATOM 798 C CA . LEU A 1 103 ? 0.996 -8.698 3.195 1.00 97.88 103 LEU A CA 1
ATOM 799 C C . LEU A 1 103 ? -0.301 -9.497 3.018 1.00 97.88 103 LEU A C 1
ATOM 801 O O . LEU A 1 103 ? -0.275 -10.645 2.568 1.00 97.88 103 LEU A O 1
ATOM 805 N N . THR A 1 104 ? -1.435 -8.845 3.279 1.00 98.19 104 THR A N 1
ATOM 806 C CA . THR A 1 104 ? -2.771 -9.419 3.132 1.00 98.19 104 THR A CA 1
ATOM 807 C C . THR A 1 104 ? -3.084 -9.783 1.692 1.00 98.19 104 THR A C 1
ATOM 809 O O . THR A 1 104 ? -3.491 -10.916 1.429 1.00 98.19 104 THR A O 1
ATOM 812 N N . ARG A 1 105 ? -2.916 -8.846 0.746 1.00 97.56 105 ARG A N 1
ATOM 813 C CA . ARG A 1 105 ? -3.256 -9.101 -0.665 1.00 97.56 105 ARG A CA 1
ATOM 814 C C . ARG A 1 105 ? -2.375 -10.187 -1.288 1.00 97.56 105 ARG A C 1
ATOM 816 O O . ARG A 1 105 ? -2.829 -10.893 -2.179 1.00 97.56 105 ARG A O 1
ATOM 823 N N . CYS A 1 106 ? -1.145 -10.347 -0.800 1.00 96.12 106 CYS A N 1
ATOM 824 C CA . CYS A 1 106 ? -0.199 -11.352 -1.285 1.00 96.12 106 CYS A CA 1
ATOM 825 C C . CYS A 1 106 ? -0.275 -12.687 -0.526 1.00 96.12 106 CYS A C 1
ATOM 827 O O . CYS A 1 106 ? 0.435 -13.626 -0.877 1.00 96.12 106 CYS A O 1
ATOM 829 N N . GLY A 1 107 ? -1.130 -12.801 0.497 1.00 93.56 107 GLY A N 1
ATOM 830 C CA . GLY A 1 107 ? -1.286 -14.038 1.262 1.00 93.56 107 GLY A CA 1
ATOM 831 C C . GLY A 1 107 ? -0.031 -14.436 2.041 1.00 93.56 107 GLY A C 1
ATOM 832 O O . GLY A 1 107 ? 0.219 -15.628 2.234 1.00 93.56 107 GLY A O 1
ATOM 833 N N . HIS A 1 108 ? 0.762 -13.460 2.492 1.00 88.12 108 HIS A N 1
ATOM 834 C CA . HIS A 1 108 ? 1.836 -13.734 3.440 1.00 88.12 108 HIS A CA 1
ATOM 835 C C . HIS A 1 108 ? 1.246 -14.245 4.765 1.00 88.12 108 HIS A C 1
ATOM 837 O 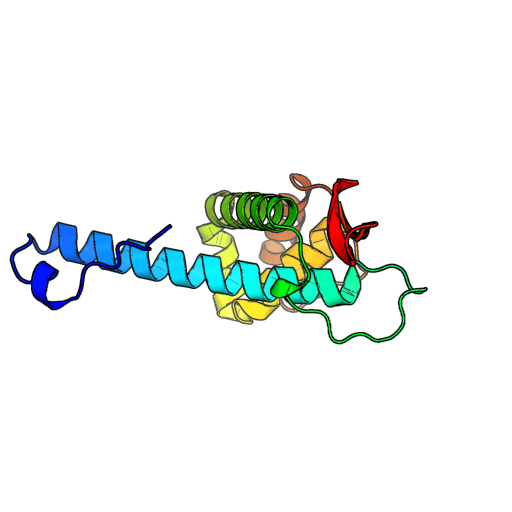O . HIS A 1 108 ? 0.077 -14.032 5.081 1.00 88.12 108 HIS A O 1
ATOM 843 N N . GLY A 1 109 ? 2.051 -14.941 5.571 1.00 92.31 109 GLY A N 1
ATOM 844 C CA . GLY A 1 109 ? 1.623 -15.498 6.864 1.00 92.31 109 GLY A CA 1
ATOM 845 C C . GLY A 1 109 ? 1.328 -14.461 7.963 1.00 92.31 109 GLY A C 1
ATOM 846 O O . GLY A 1 109 ? 1.296 -14.839 9.131 1.00 92.31 109 GLY A O 1
ATOM 847 N N . ALA A 1 110 ? 1.163 -13.190 7.595 1.00 94.81 110 ALA A N 1
ATOM 848 C CA . ALA A 1 110 ? 0.915 -12.027 8.442 1.00 94.81 110 ALA A CA 1
ATOM 849 C C . ALA A 1 110 ? 0.073 -10.994 7.664 1.00 94.81 110 ALA A C 1
ATOM 851 O O . ALA A 1 110 ? -0.079 -11.117 6.445 1.00 94.81 110 ALA A O 1
ATOM 852 N N . GLY A 1 111 ? -0.460 -9.990 8.357 1.00 97.00 111 GLY A N 1
ATOM 853 C CA . GLY A 1 111 ? -1.347 -8.969 7.795 1.00 97.00 111 GLY A CA 1
ATOM 854 C C . GLY A 1 111 ? -2.479 -8.633 8.764 1.00 97.00 111 GLY A C 1
ATOM 855 O O . GLY A 1 111 ? -2.465 -9.070 9.907 1.00 97.00 111 GLY A O 1
ATOM 856 N N . TYR A 1 112 ? -3.541 -7.975 8.291 1.00 98.06 112 TYR A N 1
ATOM 857 C CA . TYR A 1 112 ? -4.581 -7.391 9.159 1.00 98.06 112 TYR A CA 1
ATOM 858 C C . TYR A 1 112 ? -5.246 -8.335 10.189 1.00 98.06 112 TYR A C 1
ATOM 860 O O . TYR A 1 112 ? -5.921 -7.871 11.110 1.00 98.06 112 TYR A O 1
ATOM 868 N N . TRP A 1 113 ? -5.146 -9.656 10.017 1.00 93.00 113 TRP A N 1
ATOM 869 C CA . TRP A 1 113 ? -5.753 -10.676 10.881 1.00 93.00 113 TRP A CA 1
ATOM 870 C C . TRP A 1 113 ? -4.792 -11.287 11.914 1.00 93.00 113 TRP A C 1
ATOM 872 O O . TRP A 1 113 ? -5.198 -12.210 12.627 1.00 93.00 113 TRP A O 1
ATOM 882 N N . ASP A 1 114 ? -3.538 -10.839 11.985 1.00 91.81 114 ASP A N 1
ATOM 883 C CA . ASP A 1 114 ? -2.485 -11.479 12.786 1.00 91.81 114 ASP A CA 1
ATOM 884 C C . ASP A 1 114 ? -2.517 -11.151 14.290 1.00 91.81 114 ASP A C 1
ATOM 886 O O . ASP A 1 114 ? -1.876 -11.843 15.083 1.00 91.81 114 ASP A O 1
ATOM 890 N N . GLY A 1 115 ? -3.371 -10.213 14.704 1.00 87.56 115 GLY A N 1
ATOM 891 C CA . GLY A 1 115 ? -3.786 -10.033 16.098 1.00 87.56 115 GLY A CA 1
ATOM 892 C C . GLY A 1 115 ? -3.564 -8.641 16.677 1.00 87.56 115 GLY A C 1
ATOM 893 O O . GLY A 1 115 ? -4.042 -8.391 17.785 1.00 87.56 115 GLY A O 1
ATOM 894 N N . ASP A 1 116 ? -2.918 -7.738 15.940 1.00 92.94 116 ASP A N 1
ATOM 895 C CA . ASP A 1 116 ? -2.691 -6.362 16.401 1.00 92.94 116 ASP A CA 1
ATOM 896 C C . ASP A 1 116 ? -3.974 -5.514 16.376 1.00 92.94 116 ASP A C 1
ATOM 898 O O . ASP A 1 116 ? -4.157 -4.601 17.185 1.00 92.94 116 ASP A O 1
ATOM 902 N N . LEU A 1 117 ? -4.914 -5.856 15.490 1.00 96.75 117 LEU A N 1
ATOM 903 C CA . LEU A 1 117 ? -6.215 -5.202 15.383 1.00 96.75 117 LEU A CA 1
ATOM 904 C C . LEU A 1 117 ? -7.314 -5.934 16.169 1.00 96.75 117 LEU A C 1
ATOM 906 O O . LEU A 1 117 ? -7.302 -7.164 16.297 1.00 96.75 117 LEU A O 1
ATOM 910 N N . PRO A 1 118 ? -8.369 -5.215 16.610 1.00 96.88 118 PRO A N 1
ATOM 911 C CA . PRO A 1 118 ? -9.617 -5.853 17.003 1.00 96.88 118 PRO A CA 1
ATOM 912 C C . PRO A 1 118 ? -10.083 -6.814 15.906 1.00 96.88 118 PRO A C 1
ATOM 914 O O . PRO A 1 118 ? -10.229 -6.418 14.751 1.00 96.88 118 PRO A O 1
ATOM 917 N N . LYS A 1 119 ? -10.367 -8.068 16.269 1.00 96.62 119 LYS A N 1
ATOM 918 C CA . LYS A 1 119 ? -10.637 -9.154 15.311 1.00 96.62 119 LYS A CA 1
ATOM 919 C C . LYS A 1 119 ? -11.610 -8.778 14.184 1.00 96.62 119 LYS A C 1
ATOM 921 O O . LYS A 1 119 ? -11.334 -9.048 13.023 1.00 96.62 119 LYS A O 1
ATOM 926 N N . ALA A 1 120 ? -12.730 -8.133 14.518 1.00 97.19 120 ALA A N 1
ATOM 927 C CA . ALA A 1 120 ? -13.728 -7.732 13.525 1.00 97.19 120 ALA A CA 1
ATOM 928 C C . ALA A 1 120 ? -13.196 -6.684 12.529 1.00 97.19 120 ALA A C 1
ATOM 930 O O . ALA A 1 120 ? -13.559 -6.722 11.357 1.00 97.19 120 ALA A O 1
ATOM 931 N N . LEU A 1 121 ? -12.336 -5.767 12.982 1.00 97.88 121 LEU A N 1
ATOM 932 C CA . LEU A 1 121 ? -11.697 -4.765 12.131 1.00 97.88 121 LEU A CA 1
ATOM 933 C C . LEU A 1 121 ? -10.680 -5.420 11.189 1.00 97.88 121 LEU A C 1
ATOM 935 O O . LEU A 1 121 ? -10.720 -5.187 9.981 1.00 97.88 121 LEU A O 1
ATOM 939 N N . GLY A 1 122 ? -9.835 -6.301 11.731 1.00 98.19 122 GLY A N 1
ATOM 940 C CA . GLY A 1 122 ? -8.883 -7.085 10.946 1.00 98.19 122 GLY A CA 1
ATOM 941 C C . GLY A 1 122 ? -9.564 -7.930 9.866 1.00 98.19 122 GLY A C 1
ATOM 942 O O . GLY A 1 122 ? -9.161 -7.904 8.705 1.00 98.19 122 GLY A O 1
ATOM 943 N N . GLU A 1 123 ? -10.664 -8.613 10.200 1.00 98.00 123 GLU A N 1
ATOM 944 C CA . GLU A 1 123 ? -11.468 -9.391 9.245 1.00 98.00 123 GLU A CA 1
ATOM 945 C C . GLU A 1 123 ? -12.085 -8.519 8.136 1.00 98.00 123 GLU A C 1
ATOM 947 O O . GLU A 1 123 ? -12.108 -8.934 6.975 1.00 98.00 123 GLU A O 1
ATOM 952 N N . GLN A 1 124 ? -12.560 -7.310 8.459 1.00 98.25 124 GLN A N 1
ATOM 953 C CA . GLN A 1 124 ? -13.106 -6.373 7.469 1.00 98.25 124 GLN A CA 1
ATOM 954 C C . GLN A 1 124 ? -12.042 -5.915 6.469 1.00 98.25 124 GLN A C 1
ATOM 956 O O . GLN A 1 124 ? -12.273 -5.985 5.260 1.00 98.25 124 GLN A O 1
ATOM 961 N N . LEU A 1 125 ? -10.871 -5.497 6.955 1.00 98.50 125 LEU A N 1
ATOM 962 C CA . LEU A 1 125 ? -9.755 -5.085 6.100 1.00 98.50 125 LEU A CA 1
ATOM 963 C C . LEU A 1 125 ? -9.208 -6.263 5.284 1.00 98.50 125 LEU A C 1
ATOM 965 O O . LEU A 1 125 ? -8.970 -6.129 4.083 1.00 98.50 125 LEU A O 1
ATOM 969 N N . THR A 1 126 ? -9.128 -7.451 5.888 1.00 98.31 126 THR A N 1
ATOM 970 C CA . THR A 1 126 ? -8.768 -8.694 5.188 1.00 98.31 126 THR A CA 1
ATOM 971 C C . THR A 1 126 ? -9.731 -8.989 4.042 1.00 98.31 126 THR A C 1
ATOM 973 O O . THR A 1 126 ? -9.324 -9.325 2.930 1.00 98.31 126 THR A O 1
ATOM 976 N N . GLN A 1 127 ? -11.034 -8.840 4.282 1.00 98.38 127 GLN A N 1
ATOM 977 C CA . GLN A 1 127 ? -12.049 -9.041 3.257 1.00 98.38 127 GLN A CA 1
ATOM 978 C C . GLN A 1 127 ? -11.963 -7.987 2.144 1.00 98.38 127 GLN A C 1
ATOM 980 O O . GLN A 1 127 ? -12.159 -8.339 0.980 1.00 98.38 127 GLN A O 1
ATOM 985 N N . ALA A 1 128 ? -11.651 -6.731 2.475 1.00 98.31 128 ALA A N 1
ATOM 986 C CA . ALA A 1 128 ? -11.466 -5.659 1.498 1.00 98.31 128 ALA A CA 1
ATOM 987 C C . ALA A 1 128 ? -10.285 -5.926 0.549 1.00 98.31 128 ALA A C 1
ATOM 989 O O . ALA A 1 128 ? -10.378 -5.649 -0.647 1.00 98.31 128 ALA A O 1
ATOM 990 N N . CYS A 1 129 ? -9.209 -6.541 1.047 1.00 98.12 129 CYS A N 1
ATOM 991 C CA . CYS A 1 129 ? -8.035 -6.877 0.238 1.00 98.12 129 CYS A CA 1
ATOM 992 C C . CYS A 1 129 ? -8.323 -7.891 -0.876 1.00 98.12 129 CYS A C 1
ATOM 994 O O . CYS A 1 129 ? -7.609 -7.910 -1.870 1.00 98.12 129 CYS A O 1
ATOM 996 N N . LYS A 1 130 ? -9.399 -8.686 -0.780 1.00 96.50 130 LYS A N 1
ATOM 997 C CA . LYS A 1 130 ? -9.764 -9.678 -1.811 1.00 96.50 130 LYS A CA 1
ATOM 998 C C . LYS A 1 130 ? -10.144 -9.066 -3.162 1.00 96.50 130 LYS A C 1
ATOM 1000 O O . LYS A 1 130 ? -10.262 -9.796 -4.140 1.00 96.50 130 LYS A O 1
ATOM 1005 N N . ALA A 1 131 ? -10.377 -7.754 -3.220 1.00 97.00 131 ALA A N 1
ATOM 1006 C CA . ALA A 1 131 ? -10.582 -7.036 -4.475 1.00 97.00 131 ALA A CA 1
ATOM 1007 C C . ALA A 1 131 ? -9.271 -6.786 -5.251 1.00 97.00 131 ALA A C 1
ATOM 1009 O O . ALA A 1 131 ? -9.325 -6.314 -6.385 1.00 97.00 131 ALA A O 1
ATOM 1010 N N . PHE A 1 132 ? -8.117 -7.089 -4.650 1.00 97.38 132 PHE A N 1
ATOM 1011 C CA . PHE A 1 132 ? -6.790 -6.815 -5.186 1.00 97.38 132 PHE A CA 1
ATOM 1012 C C . PHE A 1 132 ? -6.028 -8.127 -5.388 1.00 97.38 132 PHE A C 1
ATOM 1014 O O . PHE A 1 132 ? -6.013 -8.987 -4.511 1.00 97.38 132 PHE A O 1
ATOM 1021 N N . HIS A 1 133 ? -5.397 -8.276 -6.552 1.00 96.25 133 HIS A N 1
ATOM 1022 C CA . HIS A 1 133 ? -4.550 -9.428 -6.869 1.00 96.25 133 HIS A CA 1
ATOM 1023 C C . HIS A 1 133 ? -3.254 -9.414 -6.057 1.00 96.25 133 HIS A C 1
ATOM 1025 O O . HIS A 1 133 ? -2.828 -8.351 -5.587 1.00 96.25 133 HIS A O 1
ATOM 1031 N N . GLY A 1 134 ? -2.601 -10.570 -5.936 1.00 94.88 134 GLY A N 1
ATOM 1032 C CA . GLY A 1 134 ? -1.264 -10.635 -5.358 1.00 94.88 134 GLY A CA 1
ATOM 1033 C C . GLY A 1 134 ? -0.292 -9.819 -6.205 1.00 94.88 134 GLY A C 1
ATOM 1034 O O . GLY A 1 134 ? -0.526 -9.578 -7.390 1.00 94.88 134 GLY A O 1
ATOM 1035 N N . THR A 1 135 ? 0.776 -9.318 -5.597 1.00 95.44 135 THR A N 1
ATOM 1036 C CA . THR A 1 135 ? 1.760 -8.494 -6.298 1.00 95.44 135 THR A CA 1
ATOM 1037 C C . THR A 1 135 ? 3.173 -8.897 -5.921 1.00 95.44 135 THR A C 1
ATOM 1039 O O . THR A 1 135 ? 3.493 -8.998 -4.742 1.00 95.44 135 THR A O 1
ATOM 1042 N N . SER A 1 136 ? 4.012 -9.085 -6.932 1.00 94.81 136 SER A N 1
ATOM 1043 C CA . SER A 1 136 ? 5.448 -9.323 -6.799 1.00 94.81 136 SER A CA 1
ATOM 1044 C C . SER A 1 136 ? 6.226 -8.319 -7.646 1.00 94.81 136 SER A C 1
ATOM 1046 O O . SER A 1 136 ? 5.650 -7.620 -8.484 1.00 94.81 136 SER A O 1
ATOM 1048 N N . VAL A 1 137 ? 7.537 -8.244 -7.431 1.00 94.06 137 VAL A N 1
ATOM 1049 C CA . VAL A 1 137 ? 8.462 -7.474 -8.265 1.00 94.06 137 VAL A CA 1
ATOM 1050 C C . VAL A 1 137 ? 9.450 -8.392 -8.965 1.00 94.06 137 VAL A C 1
ATOM 1052 O O . VAL A 1 137 ? 9.849 -9.419 -8.424 1.00 94.06 137 VAL A O 1
ATOM 1055 N N . TYR A 1 138 ? 9.860 -8.003 -10.166 1.00 92.81 138 TYR A N 1
ATOM 1056 C CA . TYR A 1 138 ? 10.934 -8.651 -10.910 1.00 92.81 138 TYR A CA 1
ATOM 1057 C C . TYR A 1 138 ? 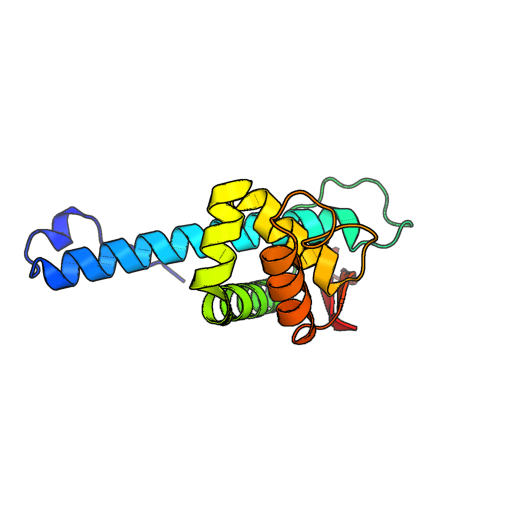11.780 -7.600 -11.631 1.00 92.81 138 TYR A C 1
ATOM 1059 O O . TYR A 1 138 ? 11.305 -6.498 -11.921 1.00 92.81 138 TYR A O 1
ATOM 1067 N N . ARG A 1 139 ? 13.039 -7.928 -11.927 1.00 92.88 139 ARG A N 1
ATOM 1068 C CA . ARG A 1 139 ? 13.949 -7.033 -12.649 1.00 92.88 139 ARG A CA 1
ATOM 1069 C C . ARG A 1 139 ? 13.799 -7.197 -14.162 1.00 92.88 139 ARG A C 1
ATOM 1071 O O . ARG A 1 139 ? 13.848 -8.313 -14.673 1.00 92.88 139 ARG A O 1
ATOM 1078 N N . GLY A 1 140 ? 13.620 -6.083 -14.866 1.00 92.81 140 GLY A N 1
ATOM 1079 C CA . GLY A 1 140 ? 13.590 -6.031 -16.327 1.00 92.81 140 GLY A CA 1
ATOM 1080 C C . GLY A 1 140 ? 14.979 -5.892 -16.956 1.00 92.81 140 GLY A C 1
ATOM 1081 O O . GLY A 1 140 ? 15.973 -5.622 -16.279 1.00 92.81 140 GLY A O 1
ATOM 1082 N N . ASP A 1 141 ? 15.036 -6.025 -18.284 1.00 94.19 141 ASP A N 1
ATOM 1083 C CA . ASP A 1 141 ? 16.276 -5.919 -19.073 1.00 94.19 141 ASP A CA 1
ATOM 1084 C C . ASP A 1 141 ? 16.909 -4.513 -19.036 1.00 94.19 141 ASP A C 1
ATOM 1086 O O . ASP A 1 141 ? 18.096 -4.350 -19.324 1.00 94.19 141 ASP A O 1
ATOM 1090 N N . ASP A 1 142 ? 16.129 -3.486 -18.690 1.00 94.81 142 ASP A N 1
ATOM 1091 C CA . ASP A 1 142 ? 16.576 -2.099 -18.523 1.00 94.81 142 ASP A CA 1
ATOM 1092 C C . ASP A 1 142 ? 17.126 -1.802 -17.116 1.00 94.81 142 ASP A C 1
ATOM 1094 O O . ASP A 1 142 ? 17.568 -0.685 -16.839 1.00 94.81 142 ASP A O 1
ATOM 1098 N N . GLY A 1 143 ? 17.132 -2.810 -16.240 1.00 91.94 143 GLY A N 1
ATOM 1099 C CA . GLY A 1 143 ? 17.595 -2.716 -14.864 1.00 91.94 143 GLY A CA 1
ATOM 1100 C C . GLY A 1 143 ? 16.556 -2.175 -13.881 1.00 91.94 143 GLY A C 1
ATOM 1101 O O . GLY A 1 143 ? 16.839 -2.207 -12.682 1.00 91.94 143 GLY A O 1
ATOM 1102 N N . LEU A 1 144 ? 15.377 -1.739 -14.343 1.00 94.94 144 LEU A N 1
ATOM 1103 C CA . LEU A 1 144 ? 14.282 -1.289 -13.483 1.00 94.94 144 LEU A CA 1
ATOM 1104 C C . LEU A 1 144 ? 13.480 -2.472 -12.934 1.00 94.94 144 LEU A C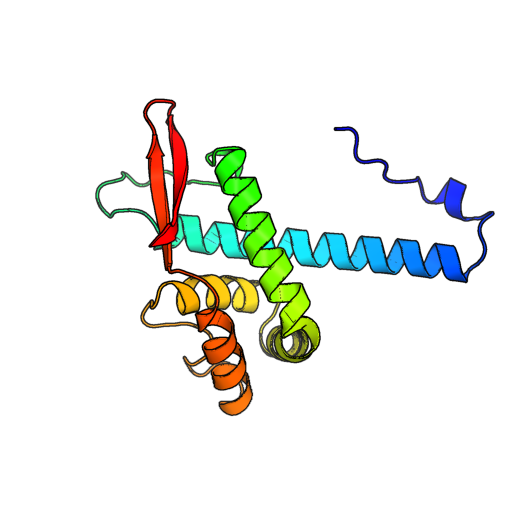 1
ATOM 1106 O O . LEU A 1 144 ? 13.493 -3.584 -13.469 1.00 94.94 144 LEU A O 1
ATOM 1110 N N . LEU A 1 145 ? 12.765 -2.220 -11.843 1.00 94.31 145 LEU A N 1
ATOM 1111 C CA . LEU A 1 145 ? 11.834 -3.159 -11.239 1.00 94.31 145 LEU A CA 1
ATOM 1112 C C . LEU A 1 145 ? 10.432 -2.967 -11.811 1.00 94.31 145 LEU A C 1
ATOM 1114 O O . LEU A 1 145 ? 9.926 -1.847 -11.952 1.00 94.31 145 LEU A O 1
ATOM 1118 N N . TYR A 1 146 ? 9.792 -4.091 -12.094 1.00 96.00 146 TYR A N 1
ATOM 1119 C CA . TYR A 1 146 ? 8.439 -4.158 -12.609 1.00 96.00 146 TYR A CA 1
ATOM 1120 C C . TYR A 1 146 ? 7.541 -4.905 -11.642 1.00 96.00 146 TYR A C 1
ATOM 1122 O O . TYR A 1 146 ? 7.920 -5.942 -11.098 1.00 96.00 146 TYR A O 1
ATOM 1130 N N . VAL A 1 147 ? 6.341 -4.374 -11.445 1.00 96.12 147 VAL A N 1
ATOM 1131 C CA . VAL A 1 147 ? 5.274 -5.038 -10.709 1.00 96.12 147 VAL A CA 1
ATOM 1132 C C . VAL A 1 147 ? 4.592 -6.064 -11.611 1.00 96.12 147 VAL A C 1
ATOM 1134 O O . VAL A 1 147 ? 4.238 -5.781 -12.752 1.00 96.12 147 VAL A O 1
ATOM 1137 N N . PHE A 1 148 ? 4.383 -7.263 -11.075 1.00 94.25 148 PHE A N 1
ATOM 1138 C CA . PHE A 1 148 ? 3.533 -8.287 -11.667 1.00 94.25 148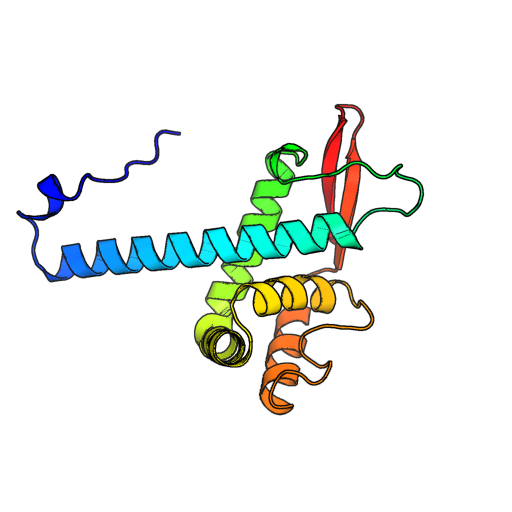 PHE A CA 1
ATOM 1139 C C . PHE A 1 148 ? 2.338 -8.555 -10.750 1.00 94.25 148 PHE A C 1
ATOM 1141 O O . PHE A 1 148 ? 2.511 -8.746 -9.546 1.00 94.25 148 PHE A O 1
ATOM 1148 N N . GLN A 1 149 ? 1.129 -8.579 -11.319 1.00 89.19 149 GLN A N 1
ATOM 1149 C CA . GLN A 1 149 ? -0.102 -8.908 -10.599 1.00 89.19 149 GLN A CA 1
ATOM 1150 C C . GLN A 1 149 ? -0.577 -10.314 -10.978 1.00 89.19 149 GLN A C 1
ATOM 1152 O O . GLN A 1 149 ? -0.813 -10.585 -12.158 1.00 89.19 149 GLN A O 1
ATOM 1157 N N . GLY A 1 150 ? -0.708 -11.189 -9.977 1.00 78.44 150 GLY A N 1
ATOM 1158 C CA . GLY A 1 150 ? -1.025 -12.615 -10.132 1.00 78.44 150 GLY A CA 1
ATOM 1159 C C . GLY A 1 150 ? -2.261 -13.072 -9.373 1.00 78.44 150 GLY A C 1
ATOM 1160 O O . GLY A 1 150 ? -2.609 -12.447 -8.342 1.00 78.44 150 GLY A O 1
#

Sequence (150 aa):
MKTLTTPCSMLSGWPRSMQLATSAEAGLMTLIAEFIRHYTSALLYFGRDEEDEPAELNADDLSEDSMIEIERDCRLFIGQNAAILEQAVEVYGLDAAAHDFYLTRCGHGAGYWDGDLPKALGEQLTQACKAFHGTSVYRGDDGLLYVFQG